Protein AF-A0A7S1VKT4-F1 (afdb_monomer)

pLDDT: mean 84.4, std 17.32, range [30.86, 97.88]

Foldseek 3Di:
DPLVVVQVVLVVVVVVVPLVCVLVNLLSVLVVLLPDPPRDLVNSLVSLVVSLVSCVVVVVLLSNLVSLQVNLVSCVVVVNLQVSLVSLVSSLVSCVVVVVVVVNVVSCVVNVVRD

Organism: NCBI:txid210454

Solvent-accessible surface area (backbone atoms only — not comparable to full-atom values): 6056 Å² total; per-residue (Å²): 125,68,71,69,57,55,48,57,55,52,59,57,52,59,76,68,72,49,76,92,46,50,33,60,48,34,38,50,48,18,62,52,39,70,69,40,89,84,54,51,71,66,64,29,50,50,30,26,49,54,12,25,52,48,17,50,78,71,68,38,46,68,59,18,21,52,32,25,41,55,46,16,56,51,26,46,79,68,74,38,46,77,66,15,19,59,26,40,54,49,21,35,54,46,27,56,74,70,66,38,56,77,58,30,56,51,49,49,70,74,40,50,95,48,103

Radius of gyration: 14.14 Å; Cα contacts (8 Å, |Δi|>4): 122; chains: 1; bounding box: 35×27×35 Å

Secondary structure (DSSP, 8-state):
--HHHHHHHHHHHHTTT-GGGHHHHHHHHHHHHTT-TTS-HHHHHHHHHHHHHHHHHTT-HHHHHHHHHHHHHHHHTTT-HHHHHHHHHHHHHHHHHTT-HHHHHHHHHHHGGG-

Sequence (115 aa):
KMRRRSFRFFKFWMKHHVLNVQHKFLLLQAELMSLDRRATVDSVKLKYGEAIHLASRTGFVADSAIANELCGEFLIRKGNDSLAGDYFAEAIRLNEQMGAKARVDQLEEKHSDLL

InterPro domains:
  IPR053159 Hybrid Signal Transduction Histidine Kinase [PTHR43642] (5-109)

Mean predicted aligned error: 6.77 Å

Nearest PDB structures (foldseek):
  2ifu-assembly4_D  TM=8.340E-01  e=6.919E-02  Danio rerio
  4a1s-assembly1_B  TM=7.554E-01  e=6.231E-02  Drosophila melanogaster
  3sf4-assembly3_C  TM=8.037E-01  e=8.990E-02  Homo sapiens
  4wng-assembly1_A  TM=7.346E-01  e=7.683E-02  Homo sapiens
  4wne-assembly1_A  TM=7.359E-01  e=1.168E-01  Homo sapiens

Structure (mmCIF, N/CA/C/O backbone):
data_AF-A0A7S1VKT4-F1
#
_entry.id   AF-A0A7S1VKT4-F1
#
loop_
_atom_site.group_PDB
_atom_site.id
_atom_site.type_symbol
_atom_site.label_atom_id
_atom_site.label_alt_id
_atom_site.label_comp_id
_atom_site.label_asym_id
_atom_site.label_entity_id
_atom_site.label_seq_id
_atom_site.pdbx_PDB_ins_code
_atom_site.Cartn_x
_atom_site.Cartn_y
_atom_site.Cartn_z
_atom_site.occupancy
_atom_site.B_iso_or_equiv
_atom_site.auth_seq_id
_atom_site.auth_comp_id
_atom_site.auth_asym_id
_atom_site.auth_atom_id
_atom_site.pdbx_PDB_model_num
ATOM 1 N N . LYS A 1 1 ? 5.129 -18.639 4.660 1.00 34.31 1 LYS A N 1
ATOM 2 C CA . LYS A 1 1 ? 5.747 -19.541 3.643 1.00 34.31 1 LYS A CA 1
ATOM 3 C C . LYS A 1 1 ? 5.413 -19.169 2.183 1.00 34.31 1 LYS A C 1
ATOM 5 O O . LYS A 1 1 ? 6.263 -19.400 1.333 1.00 34.31 1 LYS A O 1
ATOM 10 N N . MET A 1 2 ? 4.259 -18.552 1.881 1.00 30.86 2 MET A N 1
ATOM 11 C CA . MET A 1 2 ? 3.811 -18.241 0.505 1.00 30.86 2 MET A CA 1
ATOM 12 C C . MET A 1 2 ? 4.607 -17.107 -0.198 1.00 30.86 2 MET A C 1
ATOM 14 O O . MET A 1 2 ? 5.016 -17.272 -1.343 1.00 30.86 2 MET A O 1
ATOM 18 N N . ARG A 1 3 ? 4.980 -16.029 0.517 1.00 47.28 3 ARG A N 1
ATOM 19 C CA . ARG A 1 3 ? 5.706 -14.853 -0.035 1.00 47.28 3 ARG A CA 1
ATOM 20 C C . ARG A 1 3 ? 7.060 -15.153 -0.711 1.00 47.28 3 ARG A C 1
ATOM 22 O O . ARG A 1 3 ? 7.385 -14.571 -1.740 1.00 47.28 3 ARG A O 1
ATOM 29 N N . ARG A 1 4 ? 7.845 -16.111 -0.196 1.00 44.53 4 ARG A N 1
ATOM 30 C CA . ARG A 1 4 ? 9.183 -16.447 -0.744 1.00 44.53 4 ARG A CA 1
ATOM 31 C C . ARG A 1 4 ? 9.146 -17.282 -2.033 1.00 44.53 4 ARG A C 1
ATOM 33 O O . ARG A 1 4 ? 10.129 -17.287 -2.775 1.00 44.53 4 ARG A O 1
ATOM 40 N N . ARG A 1 5 ? 8.058 -18.020 -2.289 1.00 38.72 5 ARG A N 1
ATOM 41 C CA . ARG A 1 5 ? 7.881 -18.797 -3.532 1.00 38.72 5 ARG A CA 1
ATOM 42 C C . ARG A 1 5 ? 7.453 -17.881 -4.681 1.00 38.72 5 ARG A C 1
ATOM 44 O O . ARG A 1 5 ? 8.077 -17.940 -5.736 1.00 38.72 5 ARG A O 1
ATOM 51 N N . SER A 1 6 ? 6.514 -16.967 -4.430 1.00 43.47 6 SER A N 1
ATOM 52 C CA . SER A 1 6 ? 6.096 -15.942 -5.397 1.00 43.47 6 SER A CA 1
ATOM 53 C C . SER A 1 6 ? 7.260 -15.031 -5.812 1.00 43.47 6 SER A C 1
ATOM 55 O O . SER A 1 6 ? 7.422 -14.747 -6.993 1.00 43.47 6 SER A O 1
ATOM 57 N N . PHE A 1 7 ? 8.159 -14.674 -4.885 1.00 49.62 7 PHE A N 1
ATOM 58 C CA . PHE A 1 7 ? 9.334 -13.847 -5.195 1.00 49.62 7 PHE A CA 1
ATOM 59 C C . PHE A 1 7 ? 10.289 -14.460 -6.235 1.00 49.62 7 PHE A C 1
ATOM 61 O O . PHE A 1 7 ? 10.728 -13.779 -7.159 1.00 49.62 7 PHE A O 1
ATOM 68 N N . ARG A 1 8 ? 10.608 -15.759 -6.117 1.00 51.59 8 ARG A N 1
ATOM 69 C CA . ARG A 1 8 ? 11.486 -16.447 -7.085 1.00 51.59 8 ARG A CA 1
ATOM 70 C C . ARG A 1 8 ? 10.844 -16.576 -8.463 1.00 51.59 8 ARG A C 1
ATOM 72 O O . ARG A 1 8 ? 11.550 -16.452 -9.457 1.00 51.59 8 ARG A O 1
ATOM 79 N N . PHE A 1 9 ? 9.529 -16.780 -8.505 1.00 46.81 9 PHE A N 1
ATOM 80 C CA . PHE A 1 9 ? 8.767 -16.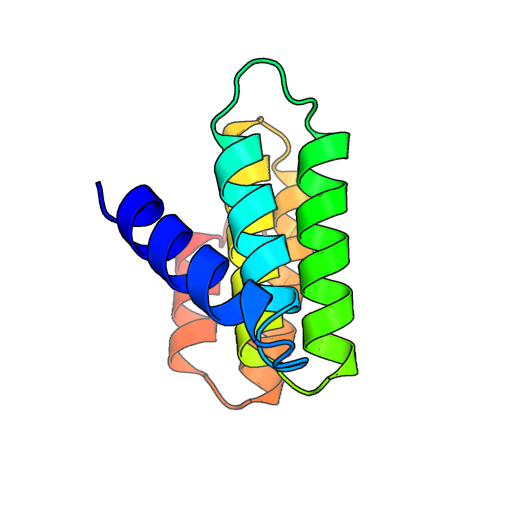818 -9.747 1.00 46.81 9 PHE A CA 1
ATOM 81 C C . PHE A 1 9 ? 8.836 -15.461 -10.465 1.00 46.81 9 PHE A C 1
ATOM 83 O O . PHE A 1 9 ? 9.332 -15.390 -11.582 1.00 46.81 9 PHE A O 1
ATOM 90 N N . PHE A 1 10 ? 8.487 -14.356 -9.802 1.00 50.50 10 PHE A N 1
ATOM 91 C CA . PHE A 1 10 ? 8.528 -13.027 -10.429 1.00 50.50 10 PHE A CA 1
ATOM 92 C C . PHE A 1 10 ? 9.944 -12.550 -10.803 1.00 50.50 10 PHE A C 1
ATOM 94 O O . PHE A 1 10 ? 10.112 -11.892 -11.829 1.00 50.50 10 PHE A O 1
ATOM 101 N N . LYS A 1 11 ? 10.985 -12.932 -10.045 1.00 51.56 11 LYS A N 1
ATOM 102 C CA . LYS A 1 11 ? 12.386 -12.626 -10.397 1.00 51.56 11 LYS A CA 1
ATOM 103 C C . LYS A 1 11 ? 12.826 -13.286 -11.715 1.00 51.56 11 LYS A C 1
ATOM 105 O O . LYS A 1 11 ? 13.628 -12.704 -12.438 1.00 51.56 11 LYS A O 1
ATOM 110 N N . PHE A 1 12 ? 12.305 -14.473 -12.035 1.00 47.00 12 PHE A N 1
ATOM 111 C CA . PHE A 1 12 ? 12.566 -15.157 -13.307 1.00 47.00 12 PHE A CA 1
ATOM 112 C C . PHE A 1 12 ? 11.914 -14.417 -14.488 1.00 47.00 12 PHE A C 1
ATOM 114 O O . PHE A 1 12 ? 12.583 -14.147 -15.480 1.00 47.00 12 PHE A O 1
ATOM 121 N N . TRP A 1 13 ? 10.656 -13.987 -14.348 1.00 49.06 13 TRP A N 1
ATOM 122 C CA . TRP A 1 13 ? 9.917 -13.284 -15.409 1.00 49.06 13 TRP A CA 1
ATOM 123 C C . TRP A 1 13 ? 10.403 -11.849 -15.670 1.00 49.06 13 TRP A C 1
ATOM 125 O O . TRP A 1 13 ? 10.381 -11.394 -16.810 1.00 49.06 13 TRP A O 1
ATOM 135 N N . MET A 1 14 ? 10.937 -11.163 -14.656 1.00 52.69 14 MET A N 1
ATOM 136 C CA . MET A 1 14 ? 11.626 -9.872 -14.818 1.00 52.69 14 MET A CA 1
ATOM 137 C C . MET A 1 14 ? 12.823 -9.940 -15.782 1.00 52.69 14 MET A C 1
ATOM 139 O O . MET A 1 14 ? 13.089 -8.978 -16.499 1.00 52.69 14 MET A O 1
ATOM 143 N N . LYS A 1 15 ? 13.527 -11.081 -15.841 1.00 54.50 15 LYS A N 1
ATOM 144 C CA . LYS A 1 15 ? 14.669 -11.294 -16.749 1.00 54.50 15 LYS A CA 1
ATOM 145 C C . LYS A 1 15 ? 14.249 -11.333 -18.229 1.00 54.50 15 LYS A C 1
ATOM 147 O O . LYS A 1 15 ? 15.097 -11.194 -19.102 1.00 54.50 15 LYS A O 1
ATOM 152 N N . HIS A 1 16 ? 12.952 -11.491 -18.504 1.00 54.22 16 HIS A N 1
ATOM 153 C CA . HIS A 1 16 ? 12.378 -11.551 -19.849 1.00 54.22 16 HIS A CA 1
ATOM 154 C C . HIS A 1 16 ? 11.701 -10.237 -20.293 1.00 54.22 16 HIS A C 1
ATOM 156 O O . HIS A 1 16 ? 10.946 -10.248 -21.257 1.00 54.22 16 HIS A O 1
ATOM 162 N N . HIS A 1 17 ? 11.973 -9.106 -19.620 1.00 50.31 17 HIS A N 1
ATOM 163 C CA . HIS A 1 17 ? 11.543 -7.751 -20.023 1.00 50.31 17 HIS A CA 1
ATOM 164 C C . HIS A 1 17 ? 10.041 -7.588 -20.321 1.00 50.31 17 HIS A C 1
ATOM 166 O O . HIS A 1 17 ? 9.634 -6.779 -21.154 1.00 50.31 17 HIS A O 1
ATOM 172 N N . VAL A 1 18 ? 9.187 -8.314 -19.601 1.00 53.34 18 VAL A N 1
ATOM 173 C CA . VAL A 1 18 ? 7.740 -8.101 -19.678 1.00 53.34 18 VAL A CA 1
ATOM 174 C C . VAL A 1 18 ? 7.396 -6.872 -18.833 1.00 53.34 18 VAL A C 1
ATOM 176 O O . VAL A 1 18 ? 7.312 -6.953 -17.610 1.00 53.34 18 VAL A O 1
ATOM 179 N N . LEU A 1 19 ? 7.200 -5.716 -19.473 1.00 55.44 19 LEU A N 1
ATOM 180 C CA . LEU A 1 19 ? 6.825 -4.457 -18.802 1.00 55.44 19 LEU A CA 1
ATOM 181 C C . LEU A 1 19 ? 5.589 -4.616 -17.891 1.00 55.44 19 LEU A C 1
ATOM 183 O O . LEU A 1 19 ? 5.511 -3.993 -16.835 1.00 55.44 19 LEU A O 1
ATOM 187 N N . ASN A 1 20 ? 4.687 -5.543 -18.231 1.00 67.31 20 ASN A N 1
ATOM 188 C CA . ASN A 1 20 ? 3.446 -5.827 -17.500 1.00 67.31 20 ASN A CA 1
ATOM 189 C C . ASN A 1 20 ? 3.629 -6.524 -16.135 1.00 67.31 20 ASN A C 1
ATOM 191 O O . ASN A 1 20 ? 2.633 -6.854 -15.493 1.00 67.31 20 ASN A O 1
ATOM 195 N N . VAL A 1 21 ? 4.858 -6.804 -15.679 1.00 78.56 21 VAL A N 1
ATOM 196 C CA . VAL A 1 21 ? 5.097 -7.387 -14.339 1.00 78.56 21 VAL A CA 1
ATOM 197 C C . VAL A 1 21 ? 5.945 -6.509 -13.419 1.00 78.56 21 VAL A C 1
ATOM 199 O O . VAL A 1 21 ? 6.205 -6.894 -12.276 1.00 78.56 21 VAL A O 1
ATOM 202 N N . GLN A 1 22 ? 6.381 -5.335 -13.879 1.00 86.88 22 GLN A N 1
ATOM 203 C CA . GLN A 1 22 ? 7.309 -4.495 -13.124 1.00 86.88 22 GLN A CA 1
ATOM 204 C C . GLN A 1 22 ? 6.691 -3.962 -11.821 1.00 86.88 22 GLN A C 1
ATOM 206 O O . GLN A 1 22 ? 7.355 -3.970 -10.784 1.00 86.88 22 GLN A O 1
ATOM 211 N N . HIS A 1 23 ? 5.413 -3.575 -11.822 1.00 89.56 23 HIS A N 1
ATOM 212 C CA . HIS A 1 23 ? 4.711 -3.140 -10.606 1.00 89.56 23 HIS A CA 1
ATOM 213 C C . HIS A 1 23 ? 4.583 -4.273 -9.585 1.00 89.56 23 HIS A C 1
ATOM 215 O O . HIS A 1 23 ? 4.796 -4.058 -8.395 1.00 89.56 23 HIS A O 1
ATOM 221 N N . LYS A 1 24 ? 4.346 -5.507 -10.045 1.00 89.00 24 LYS A N 1
ATOM 222 C CA . LYS A 1 24 ? 4.310 -6.701 -9.182 1.00 89.00 24 LYS A CA 1
ATOM 223 C C . LYS A 1 24 ? 5.671 -6.987 -8.561 1.00 89.00 24 LYS A C 1
ATOM 225 O O . LYS A 1 24 ? 5.753 -7.382 -7.401 1.00 89.00 24 LYS A O 1
ATOM 230 N N . PHE A 1 25 ? 6.750 -6.768 -9.310 1.00 89.12 25 PHE A N 1
ATOM 231 C CA . PHE A 1 25 ? 8.099 -6.890 -8.771 1.00 89.12 25 PHE A CA 1
ATOM 232 C C . PHE A 1 25 ? 8.392 -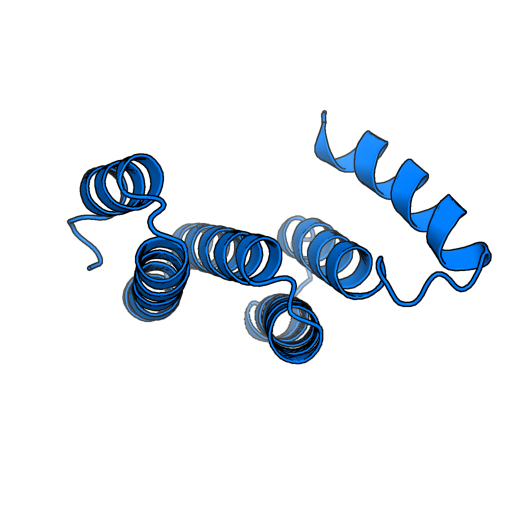5.835 -7.698 1.00 89.12 25 PHE A C 1
ATOM 234 O O . PHE A 1 25 ? 8.920 -6.192 -6.646 1.00 89.12 25 PHE A O 1
ATOM 241 N N . LEU A 1 26 ? 8.014 -4.573 -7.923 1.00 94.00 26 LEU A N 1
ATOM 242 C CA . LEU A 1 26 ? 8.144 -3.503 -6.926 1.00 94.00 26 LEU A CA 1
ATOM 243 C C . LEU A 1 26 ? 7.342 -3.813 -5.658 1.00 94.00 26 LEU A C 1
ATOM 245 O O . LEU A 1 26 ? 7.879 -3.721 -4.556 1.00 94.00 26 LEU A O 1
ATOM 249 N N . LEU A 1 27 ? 6.103 -4.287 -5.810 1.00 94.38 27 LEU A N 1
ATOM 250 C CA . LEU A 1 27 ? 5.268 -4.694 -4.682 1.00 94.38 27 LEU A CA 1
ATOM 251 C C . LEU A 1 27 ? 5.922 -5.818 -3.869 1.00 94.38 27 LEU A C 1
ATOM 253 O O . LEU A 1 27 ? 5.965 -5.782 -2.642 1.00 94.38 27 LEU A O 1
ATOM 257 N N . LEU A 1 28 ? 6.501 -6.805 -4.551 1.00 92.38 28 LEU A N 1
ATOM 258 C CA . LEU A 1 28 ? 7.229 -7.879 -3.888 1.00 92.38 28 LEU A CA 1
ATOM 259 C C . LEU A 1 28 ? 8.503 -7.398 -3.185 1.00 92.38 28 LEU A C 1
ATOM 261 O O . LEU A 1 28 ? 8.857 -7.954 -2.145 1.00 92.38 28 LEU A O 1
ATOM 265 N N . GLN A 1 29 ? 9.203 -6.399 -3.728 1.00 93.19 29 GLN A N 1
ATOM 266 C CA . GLN A 1 29 ? 10.323 -5.776 -3.022 1.00 93.19 29 GLN A CA 1
ATOM 267 C C . GLN A 1 29 ? 9.852 -5.078 -1.750 1.00 93.19 29 GLN A C 1
ATOM 269 O O . GLN A 1 29 ? 10.456 -5.301 -0.702 1.00 93.19 29 GLN A O 1
ATOM 274 N N . ALA A 1 30 ? 8.769 -4.302 -1.823 1.00 95.69 30 ALA A N 1
ATOM 275 C CA . ALA A 1 30 ? 8.186 -3.633 -0.665 1.00 95.69 30 ALA A CA 1
ATOM 276 C C . ALA A 1 30 ? 7.819 -4.647 0.432 1.00 95.69 30 ALA A C 1
ATOM 278 O O . ALA A 1 30 ? 8.224 -4.493 1.580 1.00 95.69 30 ALA A O 1
ATOM 279 N N . GLU A 1 31 ? 7.180 -5.759 0.059 1.00 95.12 31 GLU A N 1
ATOM 280 C CA . GLU A 1 31 ? 6.836 -6.862 0.965 1.00 95.12 31 GLU A CA 1
ATOM 281 C C . GLU A 1 31 ? 8.049 -7.584 1.572 1.00 95.12 31 GLU A C 1
ATOM 283 O O . GLU A 1 31 ? 7.963 -8.143 2.664 1.00 95.12 31 GLU A O 1
ATOM 288 N N . LEU A 1 32 ? 9.187 -7.633 0.877 1.00 93.00 32 LEU A N 1
ATOM 289 C CA . LEU A 1 32 ? 10.417 -8.172 1.459 1.00 93.00 32 LEU A CA 1
ATOM 290 C C . LEU A 1 32 ? 11.077 -7.173 2.403 1.00 93.00 32 LEU A C 1
ATOM 292 O O . LEU A 1 32 ? 11.541 -7.572 3.471 1.00 93.00 32 LEU A O 1
ATOM 296 N N . MET A 1 33 ? 11.112 -5.897 2.022 1.00 94.88 33 MET A N 1
ATOM 297 C CA . MET A 1 33 ? 11.657 -4.832 2.857 1.00 94.88 33 MET A CA 1
ATOM 298 C C . MET A 1 33 ? 10.829 -4.651 4.129 1.00 94.88 33 MET A C 1
ATOM 300 O O . MET A 1 33 ? 11.403 -4.459 5.194 1.00 94.88 33 MET A O 1
ATOM 304 N N . SER A 1 34 ? 9.505 -4.809 4.059 1.00 93.38 34 SER A N 1
ATOM 305 C CA . SER A 1 34 ? 8.617 -4.722 5.223 1.00 93.38 34 SER A CA 1
ATOM 306 C C . SER A 1 34 ? 8.899 -5.792 6.286 1.00 93.38 34 SER A C 1
ATOM 308 O O . SER A 1 34 ? 8.567 -5.604 7.459 1.00 93.38 34 SER A O 1
ATOM 310 N N . LEU A 1 35 ? 9.555 -6.893 5.898 1.00 92.81 35 LEU A N 1
ATOM 311 C CA . LEU A 1 35 ? 10.010 -7.962 6.787 1.00 92.81 35 LEU A CA 1
ATOM 312 C C . LEU A 1 35 ? 11.450 -7.764 7.297 1.00 92.81 35 LEU A C 1
ATOM 314 O O . LEU A 1 35 ? 11.838 -8.440 8.254 1.00 92.81 35 LEU A O 1
ATOM 318 N N . ASP A 1 36 ? 12.251 -6.881 6.687 1.00 91.69 36 ASP A N 1
ATOM 319 C CA . ASP A 1 36 ? 13.600 -6.563 7.169 1.00 91.69 36 ASP A CA 1
ATOM 320 C C . ASP A 1 36 ? 13.510 -5.551 8.318 1.00 91.69 36 ASP A C 1
ATOM 322 O O . ASP A 1 36 ? 13.028 -4.430 8.167 1.00 91.69 36 ASP A O 1
ATOM 326 N N . ARG A 1 37 ? 14.017 -5.937 9.493 1.00 88.19 37 ARG A N 1
ATOM 327 C CA . ARG A 1 37 ? 14.031 -5.078 10.686 1.00 88.19 37 ARG A CA 1
ATOM 328 C C . ARG A 1 37 ? 14.903 -3.832 10.524 1.00 88.19 37 ARG A C 1
ATOM 330 O O . ARG A 1 37 ? 14.747 -2.902 11.305 1.00 88.19 37 ARG A O 1
ATOM 337 N N . ARG A 1 38 ? 15.816 -3.820 9.549 1.00 91.31 38 ARG A N 1
ATOM 338 C CA . ARG A 1 38 ? 16.711 -2.689 9.268 1.00 91.31 38 ARG A CA 1
ATOM 339 C C . ARG A 1 38 ? 16.102 -1.667 8.310 1.00 91.31 38 ARG A C 1
ATOM 341 O O . ARG A 1 38 ? 16.640 -0.571 8.196 1.00 91.31 38 ARG A O 1
ATOM 348 N N . ALA A 1 39 ? 15.025 -2.012 7.603 1.00 91.81 39 ALA A N 1
ATOM 349 C CA . ALA A 1 39 ? 14.378 -1.087 6.685 1.00 91.81 39 ALA A CA 1
ATOM 350 C C . ALA A 1 39 ? 13.584 -0.027 7.463 1.00 91.81 39 ALA A C 1
ATOM 352 O O . ALA A 1 39 ? 12.837 -0.345 8.393 1.00 91.81 39 ALA A O 1
ATOM 353 N N . THR A 1 40 ? 13.730 1.239 7.069 1.00 96.12 40 THR A N 1
ATOM 354 C CA . THR A 1 40 ? 12.941 2.337 7.639 1.00 96.12 40 THR A CA 1
ATOM 355 C C . THR A 1 40 ? 11.528 2.321 7.066 1.00 96.12 40 THR A C 1
ATOM 357 O O . THR A 1 40 ? 11.320 1.881 5.932 1.00 96.12 40 THR A O 1
ATOM 360 N N . VAL A 1 41 ? 10.557 2.838 7.824 1.00 95.50 41 VAL A N 1
ATOM 361 C CA . VAL A 1 41 ? 9.161 2.947 7.369 1.00 95.50 41 VAL A CA 1
ATOM 362 C C . VAL A 1 41 ? 9.078 3.684 6.032 1.00 95.50 41 VAL A C 1
ATOM 364 O O . VAL A 1 41 ? 8.461 3.172 5.101 1.00 95.50 41 VAL A O 1
ATOM 367 N N . ASP A 1 42 ? 9.774 4.812 5.896 1.00 96.81 42 ASP A N 1
ATOM 368 C CA . ASP A 1 42 ? 9.763 5.613 4.669 1.00 96.81 42 ASP A CA 1
ATOM 369 C C . ASP A 1 42 ? 10.336 4.868 3.466 1.00 96.81 42 ASP A C 1
ATOM 371 O O . ASP A 1 42 ? 9.775 4.941 2.375 1.00 96.81 42 ASP A O 1
ATOM 375 N N . SER A 1 43 ? 11.408 4.089 3.654 1.00 97.00 43 SER A N 1
ATOM 376 C CA . SER A 1 43 ? 11.991 3.303 2.560 1.00 97.00 43 SER A CA 1
ATOM 377 C C . SER A 1 43 ? 11.023 2.241 2.033 1.00 97.00 43 SER A C 1
ATOM 379 O O . SER A 1 43 ? 10.933 2.019 0.826 1.00 97.00 43 SER A O 1
ATOM 381 N N . VAL A 1 44 ? 10.269 1.604 2.932 1.00 97.12 44 VAL A N 1
ATOM 382 C CA . VAL A 1 44 ? 9.276 0.587 2.578 1.00 97.12 44 VAL A CA 1
ATOM 383 C C . VAL A 1 44 ? 8.067 1.241 1.908 1.00 97.12 44 VAL A C 1
ATOM 385 O O . VAL A 1 44 ? 7.645 0.789 0.844 1.00 97.12 44 VAL A O 1
ATOM 388 N N . LYS A 1 45 ? 7.553 2.341 2.477 1.00 97.38 45 LYS A N 1
ATOM 389 C CA . LYS A 1 45 ? 6.465 3.137 1.888 1.00 97.38 45 LYS A CA 1
ATOM 390 C C . LYS A 1 45 ? 6.805 3.617 0.484 1.00 97.38 45 LYS A C 1
ATOM 392 O O . LYS A 1 45 ? 5.967 3.520 -0.404 1.00 97.38 45 LYS A O 1
ATOM 397 N N . LEU A 1 46 ? 8.029 4.102 0.271 1.00 9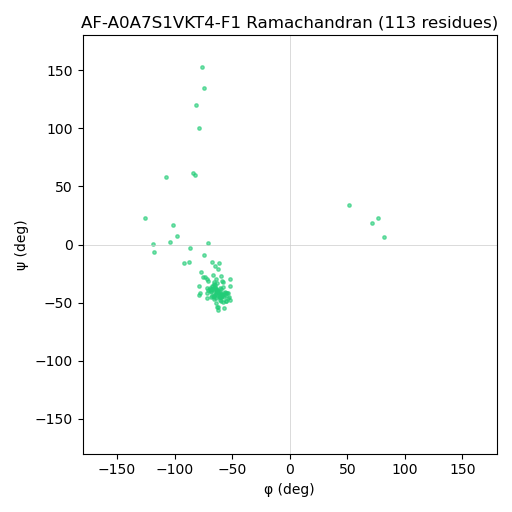7.69 46 LEU A N 1
ATOM 398 C CA . LEU A 1 46 ? 8.486 4.550 -1.042 1.00 97.69 46 LEU A CA 1
ATOM 399 C C . LEU A 1 46 ? 8.364 3.423 -2.074 1.00 97.69 46 LEU A C 1
ATOM 401 O O . LEU A 1 46 ? 7.877 3.654 -3.177 1.00 97.69 46 LEU A O 1
ATOM 405 N N . LYS A 1 47 ? 8.722 2.186 -1.706 1.00 97.62 47 LYS A N 1
ATOM 406 C CA . LYS A 1 47 ? 8.579 1.030 -2.602 1.00 97.62 47 LYS A CA 1
ATOM 407 C C . LYS A 1 47 ? 7.135 0.628 -2.871 1.00 97.62 47 LYS A C 1
ATOM 409 O O . LYS A 1 47 ? 6.828 0.297 -4.016 1.00 97.62 47 LYS A O 1
ATOM 414 N N . TYR A 1 48 ? 6.243 0.706 -1.884 1.00 97.88 48 TYR A N 1
ATOM 415 C CA . TYR A 1 48 ? 4.809 0.569 -2.163 1.00 97.88 48 TYR A CA 1
ATOM 416 C C . TYR A 1 48 ? 4.322 1.679 -3.099 1.00 97.88 48 TYR A C 1
ATOM 418 O O . TYR A 1 48 ? 3.646 1.383 -4.077 1.00 97.88 48 TYR A O 1
ATOM 426 N N . GLY A 1 49 ? 4.726 2.931 -2.868 1.00 97.75 49 GLY A N 1
ATOM 427 C CA . GLY A 1 49 ? 4.366 4.076 -3.707 1.00 97.75 49 GLY A CA 1
ATOM 428 C C . GLY A 1 49 ? 4.808 3.917 -5.163 1.00 97.75 49 GLY A C 1
ATOM 429 O O . GLY A 1 49 ? 4.020 4.153 -6.076 1.00 97.75 49 GLY A O 1
ATOM 430 N N . GLU A 1 50 ? 6.032 3.439 -5.399 1.00 97.06 50 GLU A N 1
ATOM 431 C CA . GLU A 1 50 ? 6.517 3.105 -6.745 1.00 97.06 50 GLU A CA 1
ATOM 432 C C . GLU A 1 50 ? 5.642 2.025 -7.414 1.00 97.06 50 GLU A C 1
ATOM 434 O O . GLU A 1 50 ? 5.308 2.147 -8.596 1.00 97.06 50 GLU A O 1
ATOM 439 N N . ALA A 1 51 ? 5.248 0.984 -6.668 1.00 96.38 51 ALA A N 1
ATOM 440 C CA . ALA A 1 51 ? 4.384 -0.087 -7.169 1.00 96.38 51 ALA A CA 1
ATOM 441 C C . ALA A 1 51 ? 2.969 0.414 -7.503 1.00 96.38 51 ALA A C 1
ATOM 443 O O . ALA A 1 51 ? 2.474 0.134 -8.595 1.00 96.38 51 ALA A O 1
ATOM 444 N N . ILE A 1 52 ? 2.359 1.184 -6.595 1.00 97.31 52 ILE A N 1
ATOM 445 C CA . ILE A 1 52 ? 1.037 1.813 -6.743 1.00 97.31 52 ILE A CA 1
ATOM 446 C C . ILE A 1 52 ? 1.027 2.706 -7.982 1.00 97.31 52 ILE A C 1
ATOM 448 O O . ILE A 1 52 ? 0.216 2.517 -8.887 1.00 97.31 52 ILE A O 1
ATOM 452 N N . HIS A 1 53 ? 1.978 3.638 -8.072 1.00 96.19 53 HIS A N 1
ATOM 453 C CA . HIS A 1 53 ? 2.056 4.583 -9.180 1.00 96.19 53 HIS A CA 1
ATOM 454 C C . HIS A 1 53 ? 2.222 3.872 -10.528 1.00 96.19 53 HIS A C 1
ATOM 456 O O . HIS A 1 53 ? 1.547 4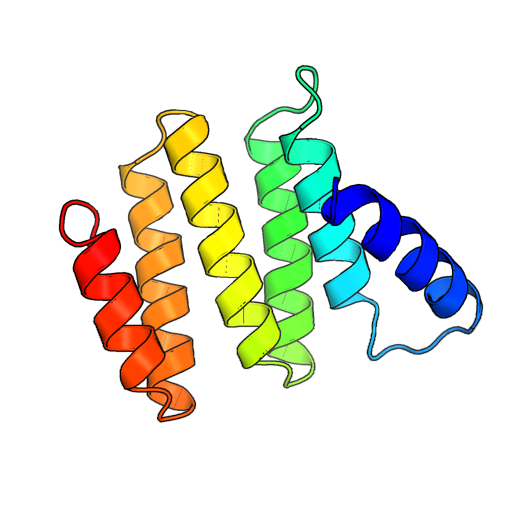.215 -11.503 1.00 96.19 53 HIS A O 1
ATOM 462 N N . LEU A 1 54 ? 3.090 2.856 -10.595 1.00 94.62 54 LEU A N 1
ATOM 463 C CA . LEU A 1 54 ? 3.292 2.118 -11.835 1.00 94.62 54 LEU A CA 1
ATOM 464 C C . LEU A 1 54 ? 2.047 1.315 -12.229 1.00 94.62 54 LEU A C 1
ATOM 466 O O . LEU A 1 54 ? 1.662 1.363 -13.397 1.00 94.62 54 LEU A O 1
ATOM 470 N N . ALA A 1 55 ? 1.408 0.630 -11.276 1.00 93.44 55 ALA A N 1
ATOM 471 C CA . ALA A 1 55 ? 0.186 -0.136 -11.510 1.00 93.44 55 ALA A CA 1
ATOM 472 C C . ALA A 1 55 ? -0.952 0.766 -12.011 1.00 93.44 55 ALA A C 1
ATOM 474 O O . ALA A 1 55 ? -1.554 0.473 -13.044 1.00 93.44 55 ALA A 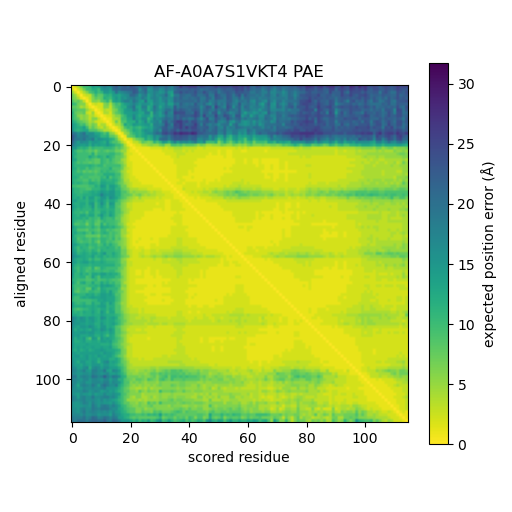O 1
ATOM 475 N N . SER A 1 56 ? -1.176 1.907 -11.351 1.00 92.44 56 SER A N 1
ATOM 476 C CA . SER A 1 56 ? -2.196 2.884 -11.748 1.00 92.44 56 SER A CA 1
ATOM 477 C C . SER A 1 56 ? -1.952 3.418 -13.159 1.00 92.44 56 SER A C 1
ATOM 479 O O . SER A 1 56 ? -2.852 3.400 -13.995 1.00 92.44 56 SER A O 1
ATOM 481 N N . ARG A 1 57 ? -0.716 3.833 -13.470 1.00 93.31 57 ARG A N 1
ATOM 482 C CA . ARG A 1 57 ? -0.373 4.411 -14.780 1.00 93.31 57 ARG A CA 1
ATOM 483 C C . ARG A 1 57 ? -0.478 3.411 -15.934 1.00 93.31 57 ARG A C 1
ATOM 485 O O . ARG A 1 57 ? -0.670 3.813 -17.075 1.00 93.31 57 ARG A O 1
ATOM 492 N N . THR A 1 58 ? -0.319 2.122 -15.651 1.00 89.12 58 THR A N 1
ATOM 493 C CA . THR A 1 58 ? -0.373 1.052 -16.661 1.00 89.12 58 THR A CA 1
ATOM 494 C C . THR A 1 58 ? -1.734 0.352 -16.730 1.00 89.12 58 THR A C 1
ATOM 496 O O . THR A 1 58 ? -1.880 -0.618 -17.467 1.00 89.12 58 THR A O 1
ATOM 499 N N . GLY A 1 59 ? -2.745 0.855 -16.009 1.00 88.62 59 GLY A N 1
ATOM 500 C CA . GLY A 1 59 ? -4.117 0.340 -16.048 1.00 88.62 59 GLY A CA 1
ATOM 501 C C . GLY A 1 59 ? -4.367 -0.895 -15.177 1.00 88.62 59 GLY A C 1
ATOM 502 O O . GLY A 1 59 ? -5.466 -1.444 -15.199 1.00 88.62 59 GLY A O 1
ATOM 503 N N . PHE A 1 60 ? -3.397 -1.324 -14.364 1.00 90.88 60 PHE A N 1
ATOM 504 C CA . PHE A 1 60 ? -3.564 -2.421 -13.405 1.00 90.88 60 PHE A CA 1
ATOM 505 C C . PHE A 1 60 ? -4.184 -1.914 -12.096 1.00 90.88 60 PHE A C 1
ATOM 507 O O . PHE A 1 60 ? -3.586 -2.005 -11.023 1.00 90.88 60 PHE A O 1
ATOM 514 N N . VAL A 1 61 ? -5.404 -1.380 -12.187 1.00 91.19 61 VAL A N 1
ATOM 515 C CA . VAL A 1 61 ? -6.142 -0.770 -11.065 1.00 91.19 61 VAL A CA 1
ATOM 516 C C . VAL A 1 61 ? -6.272 -1.735 -9.881 1.00 91.19 61 VAL A C 1
ATOM 518 O O . VAL A 1 61 ? -6.010 -1.349 -8.745 1.00 91.19 61 VAL A O 1
ATOM 521 N N . ALA A 1 62 ? -6.556 -3.015 -10.142 1.00 88.25 62 ALA A N 1
ATOM 522 C CA . ALA A 1 62 ? -6.639 -4.038 -9.100 1.00 88.25 62 ALA A CA 1
ATOM 523 C C . ALA A 1 62 ? -5.311 -4.258 -8.359 1.00 88.25 62 ALA A C 1
ATOM 525 O O . ALA A 1 62 ? -5.298 -4.396 -7.138 1.00 88.25 62 ALA A O 1
ATOM 526 N N . ASP A 1 63 ? -4.183 -4.256 -9.076 1.00 91.69 63 ASP A N 1
ATOM 527 C CA . ASP A 1 63 ? -2.871 -4.407 -8.440 1.00 91.69 63 ASP A CA 1
ATOM 528 C C . ASP A 1 63 ? -2.501 -3.150 -7.634 1.00 91.69 63 ASP A C 1
ATOM 530 O O . ASP A 1 63 ? -1.838 -3.255 -6.603 1.00 91.69 63 ASP A O 1
ATOM 534 N N . SER A 1 64 ? -2.960 -1.971 -8.069 1.00 95.44 64 SER A N 1
ATOM 535 C CA . SER A 1 64 ? -2.816 -0.720 -7.318 1.00 95.44 64 SER A CA 1
ATOM 536 C C . SER A 1 64 ? -3.620 -0.744 -6.014 1.00 95.44 64 SER A C 1
ATOM 538 O O . SER A 1 64 ? -3.083 -0.409 -4.958 1.00 95.44 64 SER A O 1
ATOM 540 N N . ALA A 1 65 ? -4.866 -1.230 -6.045 1.00 93.75 65 ALA A N 1
ATOM 541 C CA . ALA A 1 65 ? -5.691 -1.398 -4.846 1.00 93.75 65 ALA A CA 1
ATOM 542 C C . ALA A 1 65 ? -5.037 -2.359 -3.836 1.00 93.75 65 ALA A C 1
ATOM 544 O O . ALA A 1 65 ? -4.911 -2.033 -2.658 1.00 93.75 65 ALA A O 1
ATOM 545 N N . ILE A 1 66 ? -4.525 -3.503 -4.309 1.00 92.31 66 ILE A N 1
ATOM 546 C CA . ILE A 1 66 ? -3.803 -4.472 -3.466 1.00 92.31 66 ILE A CA 1
ATOM 547 C C . ILE A 1 66 ? -2.533 -3.853 -2.865 1.00 92.31 66 ILE A C 1
ATOM 549 O O . ILE A 1 66 ? -2.210 -4.093 -1.702 1.00 92.31 66 ILE A O 1
ATOM 553 N N . ALA A 1 67 ? -1.784 -3.066 -3.642 1.00 96.44 67 ALA A N 1
ATOM 554 C CA . ALA A 1 67 ? -0.575 -2.416 -3.150 1.00 96.44 67 ALA A CA 1
ATOM 555 C C . ALA A 1 67 ? -0.875 -1.358 -2.072 1.00 96.44 67 ALA A C 1
ATOM 557 O O . ALA A 1 67 ? -0.106 -1.245 -1.116 1.00 96.44 67 ALA A O 1
ATOM 558 N N . ASN A 1 68 ? -1.995 -0.639 -2.194 1.00 97.62 68 ASN A N 1
ATOM 559 C CA . ASN A 1 68 ? -2.493 0.269 -1.161 1.00 97.62 68 ASN A CA 1
ATOM 560 C C . ASN A 1 68 ? -2.874 -0.493 0.122 1.00 97.62 68 ASN A C 1
ATOM 562 O O . ASN A 1 68 ? -2.349 -0.167 1.184 1.00 97.62 68 ASN A O 1
ATOM 566 N N . GLU A 1 69 ? -3.672 -1.564 0.026 1.00 94.12 69 GLU A N 1
ATOM 567 C CA . GLU A 1 69 ? -4.055 -2.397 1.183 1.00 94.12 69 GLU A CA 1
ATOM 568 C C . GLU A 1 69 ? -2.820 -2.917 1.942 1.00 94.12 69 GLU A C 1
ATOM 570 O O . GLU A 1 69 ? -2.706 -2.760 3.158 1.00 94.12 69 GLU A O 1
ATOM 575 N N . LEU A 1 70 ? -1.840 -3.472 1.222 1.00 96.31 70 LEU A N 1
ATOM 576 C CA . LEU A 1 70 ? -0.612 -4.001 1.826 1.00 96.31 70 LEU A CA 1
ATOM 577 C C . LEU A 1 70 ? 0.247 -2.912 2.485 1.00 96.31 70 LEU A C 1
ATOM 579 O O . LEU A 1 70 ? 0.882 -3.167 3.514 1.00 96.31 70 LEU A O 1
ATOM 583 N N . CYS A 1 71 ? 0.267 -1.704 1.915 1.00 97.75 71 CYS A N 1
ATOM 584 C CA . CYS A 1 71 ? 0.939 -0.556 2.515 1.00 97.75 71 CYS A CA 1
ATOM 585 C C . CYS A 1 71 ? 0.249 -0.136 3.822 1.00 97.75 71 CYS A C 1
ATOM 587 O O . CYS A 1 71 ? 0.929 0.031 4.837 1.00 97.75 71 CYS A O 1
ATOM 589 N N . GLY A 1 72 ? -1.086 -0.056 3.830 1.00 95.44 72 GLY A N 1
ATOM 590 C CA . GLY A 1 72 ? -1.881 0.218 5.030 1.00 95.44 72 GLY A CA 1
ATOM 591 C C . GLY A 1 72 ? -1.626 -0.808 6.138 1.00 95.44 72 GLY A C 1
ATOM 592 O O . GLY A 1 72 ? -1.258 -0.447 7.256 1.00 95.44 72 GLY A O 1
ATOM 593 N N . GLU A 1 73 ? -1.680 -2.106 5.822 1.00 93.00 73 GLU A N 1
ATOM 594 C CA . GLU A 1 73 ? -1.375 -3.167 6.793 1.00 93.00 73 GLU A CA 1
ATOM 595 C C . GLU A 1 73 ? 0.057 -3.077 7.338 1.00 93.00 73 GLU A C 1
ATOM 597 O O . GLU A 1 73 ? 0.321 -3.362 8.512 1.00 93.00 73 GLU A O 1
ATOM 602 N N . PHE A 1 74 ? 1.022 -2.711 6.491 1.00 95.38 74 PHE A N 1
ATOM 603 C CA . PHE A 1 74 ? 2.386 -2.475 6.941 1.00 95.38 74 PHE A CA 1
ATOM 604 C C . PHE A 1 74 ? 2.466 -1.311 7.933 1.00 95.38 74 PHE A C 1
ATOM 606 O O . PHE A 1 74 ? 3.184 -1.435 8.927 1.00 95.38 74 PHE A O 1
ATOM 613 N N . LEU A 1 75 ? 1.733 -0.226 7.691 1.00 96.12 75 LEU A N 1
ATOM 614 C CA . LEU A 1 75 ? 1.722 0.957 8.546 1.00 96.12 75 LEU A CA 1
ATOM 615 C C . LEU A 1 75 ? 1.074 0.696 9.902 1.00 96.12 75 LEU A C 1
ATOM 617 O O . LEU A 1 75 ? 1.673 1.081 10.906 1.00 96.12 75 LEU A O 1
ATOM 621 N N . ILE A 1 76 ? -0.026 -0.062 9.952 1.00 94.62 76 ILE A N 1
ATOM 622 C CA . ILE A 1 76 ? -0.605 -0.549 11.218 1.00 94.62 76 ILE A CA 1
ATOM 623 C C . ILE A 1 76 ? 0.453 -1.317 12.019 1.00 94.62 76 ILE A C 1
ATOM 625 O O . ILE A 1 76 ? 0.708 -1.032 13.186 1.00 94.62 76 ILE A O 1
ATOM 629 N N . ARG A 1 77 ? 1.169 -2.263 11.388 1.00 93.50 77 ARG A N 1
ATOM 630 C CA . ARG A 1 77 ? 2.238 -3.029 12.070 1.00 93.50 77 ARG A CA 1
ATOM 631 C C . ARG A 1 77 ? 3.390 -2.156 12.581 1.00 93.50 77 ARG A C 1
ATOM 633 O O . ARG A 1 77 ? 4.222 -2.644 13.347 1.00 93.50 77 ARG A O 1
ATOM 640 N N . LYS A 1 78 ? 3.495 -0.912 12.114 1.00 94.75 78 LYS A N 1
ATOM 641 C CA . LYS A 1 78 ? 4.490 0.078 12.537 1.00 94.75 78 LYS A CA 1
ATOM 642 C C . LYS A 1 78 ? 3.911 1.153 13.464 1.00 94.75 78 LYS A C 1
ATOM 644 O O . LYS A 1 78 ? 4.679 2.016 13.871 1.00 94.75 78 LYS A O 1
ATOM 649 N N . GLY A 1 79 ? 2.627 1.070 13.823 1.00 94.69 79 GLY A N 1
ATOM 650 C CA . GLY A 1 79 ? 1.940 2.009 14.713 1.00 94.69 79 GLY A CA 1
ATOM 651 C C . GLY A 1 79 ? 1.562 3.339 14.057 1.00 94.69 79 GLY A C 1
ATOM 652 O O . GLY A 1 79 ? 1.432 4.338 14.755 1.00 94.69 79 GLY A O 1
ATOM 653 N N . ASN A 1 80 ? 1.440 3.377 12.726 1.00 94.75 80 ASN A N 1
ATOM 654 C CA . ASN A 1 80 ? 1.108 4.580 11.956 1.00 94.75 80 ASN A CA 1
ATOM 655 C C . ASN A 1 80 ? -0.330 4.517 11.420 1.00 94.75 80 ASN A C 1
ATOM 657 O O . ASN A 1 80 ? -0.552 4.574 10.211 1.00 94.75 80 ASN A O 1
ATOM 661 N N . ASP A 1 81 ? -1.291 4.381 12.325 1.00 94.38 81 ASP A N 1
ATOM 662 C CA . ASP A 1 81 ? -2.687 4.052 12.015 1.00 94.38 81 ASP A CA 1
ATOM 663 C C . ASP A 1 81 ? -3.396 5.139 11.193 1.00 94.38 81 ASP A C 1
ATOM 665 O O . ASP A 1 81 ? -4.037 4.828 10.194 1.00 94.38 81 ASP A O 1
ATOM 669 N N . SER A 1 82 ? -3.189 6.420 11.526 1.00 93.25 82 SER A N 1
ATOM 670 C CA . SER A 1 82 ? -3.762 7.546 10.765 1.00 93.25 82 SER A CA 1
ATOM 671 C C . SER A 1 82 ? -3.339 7.526 9.296 1.00 93.25 82 SER A C 1
ATOM 673 O O . SER A 1 82 ? -4.165 7.690 8.409 1.00 93.25 82 SER A O 1
ATOM 675 N N . LEU A 1 83 ? -2.059 7.266 9.033 1.00 95.00 83 LEU A N 1
ATOM 676 C CA . LEU A 1 83 ? -1.555 7.182 7.669 1.00 95.00 83 LEU A CA 1
ATOM 677 C C . LEU A 1 83 ? -2.003 5.887 6.979 1.00 95.00 83 LEU A C 1
ATOM 679 O O . LEU A 1 83 ? -2.104 5.852 5.759 1.00 95.00 83 LEU A O 1
ATOM 683 N N . ALA A 1 84 ? -2.241 4.808 7.731 1.00 95.25 84 ALA A N 1
ATOM 684 C CA . ALA A 1 84 ? -2.784 3.575 7.174 1.00 95.25 84 ALA A CA 1
ATOM 685 C C . ALA A 1 84 ? -4.197 3.791 6.606 1.00 95.25 84 ALA A C 1
ATOM 687 O O . ALA A 1 84 ? -4.484 3.266 5.530 1.00 95.25 84 ALA A O 1
ATOM 688 N N . GLY A 1 85 ? -5.021 4.599 7.286 1.00 94.06 85 GLY A N 1
ATOM 689 C CA . GLY A 1 85 ? -6.359 4.998 6.836 1.00 94.06 85 GLY A CA 1
ATOM 690 C C . GLY A 1 85 ? -6.366 5.563 5.415 1.00 94.06 85 GLY A C 1
ATOM 691 O O . GLY A 1 85 ? -7.109 5.070 4.570 1.00 94.06 85 GLY A O 1
ATOM 692 N N . ASP A 1 86 ? -5.446 6.483 5.102 1.00 97.00 86 ASP A N 1
ATOM 693 C CA . ASP A 1 86 ? -5.324 7.080 3.761 1.00 97.00 86 ASP A CA 1
ATOM 694 C C . ASP A 1 86 ? -5.132 6.023 2.656 1.00 97.00 86 ASP A C 1
ATOM 696 O O . ASP A 1 86 ? -5.722 6.108 1.575 1.00 97.00 86 ASP A O 1
ATOM 700 N N . TYR A 1 87 ? -4.318 4.995 2.921 1.00 97.31 87 TYR A N 1
ATOM 701 C CA . TYR A 1 87 ? -4.092 3.910 1.963 1.00 97.31 87 TYR A CA 1
ATOM 702 C C . TYR A 1 87 ? -5.316 2.992 1.834 1.00 97.31 87 TYR A C 1
ATOM 704 O O . TYR A 1 87 ? -5.620 2.543 0.728 1.00 97.31 87 TYR A O 1
ATOM 712 N N . PHE A 1 88 ? -6.039 2.706 2.920 1.00 94.75 88 PHE A N 1
ATOM 713 C CA . PHE A 1 88 ? -7.263 1.901 2.835 1.00 94.75 88 PHE A CA 1
ATOM 714 C C . PHE A 1 88 ? -8.388 2.638 2.109 1.00 94.75 88 PHE A C 1
ATOM 716 O O . PHE A 1 88 ? -9.050 2.027 1.270 1.00 94.75 88 PHE A O 1
ATOM 723 N N . ALA A 1 89 ? -8.547 3.940 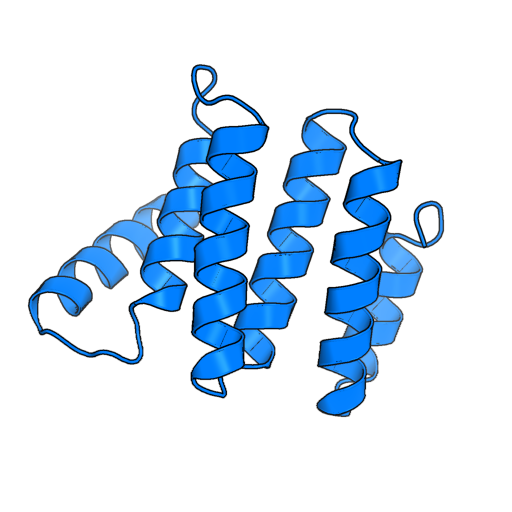2.349 1.00 95.62 89 ALA A N 1
ATOM 724 C CA . ALA A 1 89 ? -9.513 4.772 1.640 1.00 95.62 89 ALA A CA 1
ATOM 725 C C . ALA A 1 89 ? -9.253 4.760 0.124 1.00 95.62 89 ALA A C 1
ATOM 727 O O . ALA A 1 89 ? -10.172 4.554 -0.671 1.00 95.62 89 ALA A O 1
ATOM 728 N N . GLU A 1 90 ? -7.990 4.875 -0.299 1.00 97.19 90 GLU A N 1
ATOM 729 C CA . GLU A 1 90 ? -7.641 4.775 -1.719 1.00 97.19 90 GLU A CA 1
ATOM 730 C C . GLU A 1 90 ? -7.867 3.358 -2.275 1.00 97.19 90 GLU A C 1
ATOM 732 O O . GLU A 1 90 ? -8.359 3.199 -3.394 1.00 97.19 90 GLU A O 1
ATOM 737 N N . ALA A 1 91 ? -7.567 2.306 -1.503 1.00 92.44 91 ALA A N 1
ATOM 738 C CA . ALA A 1 91 ? -7.868 0.931 -1.906 1.00 92.44 91 ALA A CA 1
ATOM 739 C C . ALA A 1 91 ? -9.378 0.708 -2.107 1.00 92.44 91 ALA A C 1
ATOM 741 O O . ALA A 1 91 ? -9.772 0.054 -3.078 1.00 92.44 91 ALA A O 1
ATOM 742 N N . ILE A 1 92 ? -10.221 1.267 -1.233 1.00 93.50 92 ILE A N 1
ATOM 743 C CA . ILE A 1 92 ? -11.683 1.245 -1.364 1.00 93.50 92 ILE A CA 1
ATOM 744 C C . ILE A 1 92 ? -12.104 1.981 -2.631 1.00 93.50 92 ILE A C 1
ATOM 746 O O . ILE A 1 92 ? -12.726 1.365 -3.496 1.00 93.50 92 ILE A O 1
ATOM 750 N N . ARG A 1 93 ? -11.662 3.229 -2.817 1.00 96.00 93 ARG A N 1
ATOM 751 C CA . ARG A 1 93 ? -11.989 4.045 -3.996 1.00 96.00 93 ARG A CA 1
ATOM 752 C C . ARG A 1 93 ? -11.655 3.333 -5.313 1.00 96.00 93 ARG A C 1
ATOM 754 O O . ARG A 1 93 ? -12.426 3.369 -6.274 1.00 96.00 93 ARG A O 1
ATOM 761 N N . LEU A 1 94 ? -10.503 2.662 -5.380 1.00 92.88 94 LEU A N 1
ATOM 762 C CA . LEU A 1 94 ? -10.094 1.885 -6.556 1.00 92.88 94 LEU A CA 1
ATOM 763 C C . LEU A 1 94 ? -10.977 0.643 -6.767 1.00 92.88 94 LEU A C 1
ATOM 765 O O . LEU A 1 94 ? -11.295 0.309 -7.909 1.00 92.88 94 LEU A O 1
ATOM 769 N N . ASN A 1 95 ? -11.391 -0.040 -5.696 1.00 87.25 95 ASN A N 1
AT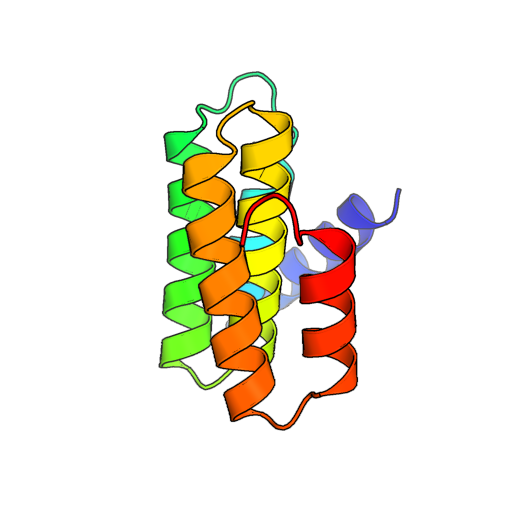OM 770 C CA . ASN A 1 95 ? -12.313 -1.176 -5.780 1.00 87.25 95 ASN A CA 1
ATOM 771 C C . ASN A 1 95 ? -13.730 -0.748 -6.192 1.00 87.25 95 ASN A C 1
ATOM 773 O O . ASN A 1 95 ? -14.345 -1.425 -7.019 1.00 87.25 95 ASN A O 1
ATOM 777 N N . GLU A 1 96 ? -14.222 0.388 -5.696 1.00 91.56 96 GLU A N 1
ATOM 778 C CA . GLU A 1 96 ? -15.490 0.991 -6.122 1.00 91.56 96 GLU A CA 1
ATOM 779 C C . GLU A 1 96 ? -15.480 1.315 -7.616 1.00 91.56 96 GLU A C 1
ATOM 781 O O . GLU A 1 96 ? -16.408 0.948 -8.336 1.00 91.56 96 GLU A O 1
ATOM 786 N N . GLN A 1 97 ? -14.392 1.919 -8.111 1.00 91.19 97 GLN A N 1
ATOM 787 C CA . GLN A 1 97 ? -14.224 2.235 -9.531 1.00 91.19 97 GLN A CA 1
ATOM 788 C C . GLN A 1 97 ? -14.305 0.984 -10.425 1.00 91.19 97 GLN A C 1
ATOM 790 O O . GLN A 1 97 ? -14.753 1.063 -11.568 1.00 91.19 97 GLN A O 1
ATOM 795 N N . MET A 1 98 ? -13.884 -0.177 -9.917 1.00 88.69 98 MET A N 1
ATOM 796 C CA . MET A 1 98 ? -13.981 -1.460 -10.620 1.00 88.69 98 MET A CA 1
ATOM 797 C C . MET A 1 98 ? -15.325 -2.182 -10.408 1.00 88.69 98 MET A C 1
ATOM 799 O O . MET A 1 98 ? -15.522 -3.259 -10.968 1.00 88.69 98 MET A O 1
ATOM 803 N N . GLY A 1 99 ? -16.236 -1.643 -9.589 1.00 87.19 99 GLY A N 1
ATOM 804 C CA . GLY A 1 99 ? -17.494 -2.299 -9.215 1.00 87.19 99 GLY A CA 1
ATOM 805 C C . GLY A 1 99 ? -17.320 -3.496 -8.272 1.00 87.19 99 GLY A C 1
ATOM 806 O O . GLY A 1 99 ? -18.214 -4.336 -8.156 1.00 87.19 99 GLY A O 1
ATOM 807 N N . ALA A 1 100 ? -16.177 -3.608 -7.591 1.00 85.62 100 ALA A N 1
ATOM 808 C CA . ALA A 1 100 ? -15.833 -4.736 -6.730 1.00 85.62 100 ALA A CA 1
ATOM 809 C C . ALA A 1 100 ? -16.451 -4.606 -5.323 1.00 85.62 100 ALA A C 1
ATOM 811 O O . ALA A 1 100 ? -15.738 -4.596 -4.322 1.00 85.62 100 ALA A O 1
ATOM 812 N N . LYS A 1 101 ? -17.787 -4.538 -5.235 1.00 85.44 101 LYS A N 1
ATOM 813 C CA . LYS A 1 101 ? -18.519 -4.264 -3.983 1.00 85.44 101 LYS A CA 1
ATOM 814 C C . LYS A 1 101 ? -18.136 -5.185 -2.817 1.00 85.44 101 LYS A C 1
ATOM 816 O O . LYS A 1 101 ? -17.821 -4.703 -1.742 1.00 85.44 101 LYS A O 1
ATOM 821 N N . ALA A 1 102 ? -18.034 -6.494 -3.051 1.00 83.12 102 ALA A N 1
ATOM 822 C CA . ALA A 1 102 ? -17.646 -7.445 -2.003 1.00 83.12 102 ALA A CA 1
ATOM 823 C C . ALA A 1 102 ? -16.250 -7.170 -1.402 1.00 83.12 102 ALA A C 1
ATOM 825 O O . ALA A 1 102 ? -15.985 -7.537 -0.261 1.00 83.12 102 ALA A O 1
ATOM 826 N N . ARG A 1 103 ? -15.338 -6.553 -2.170 1.00 76.62 103 ARG A N 1
ATOM 827 C CA . ARG A 1 103 ? -14.020 -6.136 -1.669 1.00 76.62 103 ARG A CA 1
ATOM 828 C C . ARG A 1 103 ? -14.091 -4.843 -0.867 1.00 76.62 103 ARG A C 1
ATOM 830 O O . ARG A 1 103 ? -13.344 -4.724 0.095 1.00 76.62 103 ARG A O 1
ATOM 837 N N . VAL A 1 104 ? -14.961 -3.915 -1.261 1.00 84.31 104 VAL A N 1
ATOM 838 C CA . VAL A 1 104 ? -15.228 -2.679 -0.511 1.00 84.31 104 VAL A CA 1
ATOM 839 C C . VAL A 1 104 ? -15.800 -3.024 0.858 1.00 84.31 104 VAL A C 1
ATOM 841 O O . VAL A 1 104 ? -15.155 -2.722 1.854 1.00 84.31 104 VAL A O 1
ATOM 844 N N . ASP A 1 105 ? -16.902 -3.781 0.893 1.00 84.06 105 ASP A N 1
ATOM 845 C CA . ASP A 1 105 ? -17.576 -4.176 2.136 1.00 84.06 105 ASP A CA 1
ATOM 846 C C . ASP A 1 105 ? -16.592 -4.875 3.104 1.00 84.06 105 ASP A C 1
ATOM 848 O O . ASP A 1 105 ? -16.552 -4.586 4.297 1.00 84.06 105 ASP A O 1
ATOM 852 N N . GLN A 1 106 ? -15.724 -5.751 2.578 1.00 83.44 106 GLN A N 1
ATOM 853 C CA . GLN A 1 106 ? -14.688 -6.431 3.364 1.00 83.44 106 GLN A CA 1
ATOM 854 C C . GLN A 1 106 ? -13.645 -5.469 3.959 1.00 83.44 106 GLN A C 1
ATOM 856 O O . GLN A 1 106 ? -13.176 -5.694 5.076 1.00 83.44 106 GLN A O 1
ATOM 861 N N . LEU A 1 107 ? -13.206 -4.463 3.199 1.00 79.88 107 LEU A N 1
ATOM 862 C CA . LEU A 1 107 ? -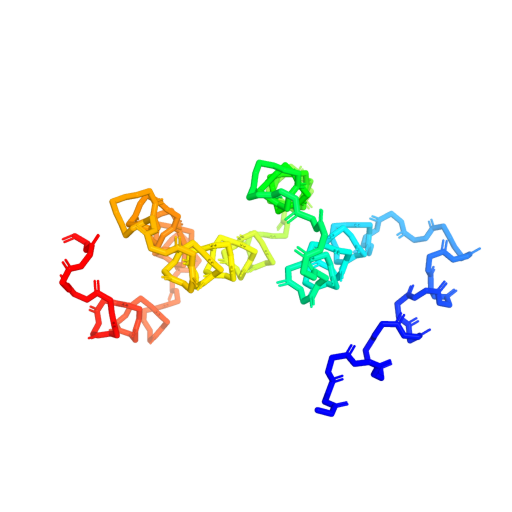12.206 -3.499 3.665 1.00 79.88 107 LEU A CA 1
ATOM 863 C C . LEU A 1 107 ? -12.800 -2.555 4.709 1.00 79.88 107 LEU A C 1
ATOM 865 O O . LEU A 1 107 ? -12.148 -2.309 5.721 1.00 79.88 107 LEU A O 1
ATOM 869 N N . GLU A 1 108 ? -14.029 -2.092 4.488 1.00 87.38 108 GLU A N 1
ATOM 870 C CA . GLU A 1 108 ? -14.767 -1.255 5.434 1.00 87.38 108 GLU A CA 1
ATOM 871 C C . GLU A 1 108 ? -15.015 -1.984 6.754 1.00 87.38 108 GLU A C 1
ATOM 873 O O . GLU A 1 108 ? -14.734 -1.434 7.813 1.00 87.38 108 GLU A O 1
ATOM 878 N N . GLU A 1 109 ? -15.449 -3.247 6.714 1.00 86.94 109 GLU A N 1
ATOM 879 C CA . GLU A 1 109 ? -15.660 -4.046 7.928 1.00 86.94 109 GLU A CA 1
ATOM 880 C C . GLU A 1 109 ? -14.348 -4.283 8.693 1.00 86.94 109 GLU A C 1
ATOM 882 O O . GLU A 1 109 ? -14.299 -4.190 9.917 1.00 86.94 109 GLU A O 1
ATOM 887 N N . LYS A 1 110 ? -13.260 -4.593 7.979 1.00 83.06 110 LYS A N 1
ATOM 888 C CA . LYS A 1 110 ? -11.974 -4.949 8.595 1.00 83.06 110 LYS A CA 1
ATOM 889 C C . LYS A 1 110 ? -11.221 -3.742 9.162 1.00 83.06 110 LYS A C 1
ATOM 891 O O . LYS A 1 110 ? -10.412 -3.915 10.076 1.00 83.06 110 LYS A O 1
ATOM 896 N N . HIS A 1 111 ? -11.426 -2.555 8.596 1.00 86.56 111 HIS A N 1
ATOM 897 C CA . HIS A 1 111 ? -10.667 -1.347 8.922 1.00 86.56 111 HIS A CA 1
ATOM 898 C C . HIS A 1 111 ? -11.560 -0.168 9.329 1.00 86.5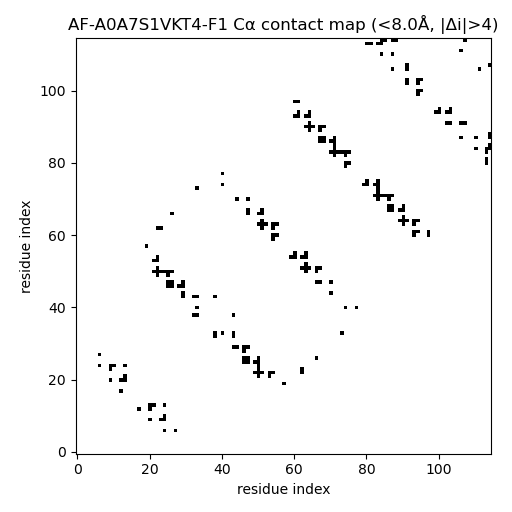6 111 HIS A C 1
ATOM 900 O O . HIS A 1 111 ? -11.106 0.970 9.271 1.00 86.56 111 HIS A O 1
ATOM 906 N N . SER A 1 112 ? -12.789 -0.430 9.788 1.00 83.94 112 SER A N 1
ATOM 907 C CA . SER A 1 112 ? -13.780 0.590 10.168 1.00 83.94 112 SER A CA 1
ATOM 908 C C . SER A 1 112 ? -13.254 1.637 11.147 1.00 83.94 112 SER A C 1
ATOM 910 O O . SER A 1 112 ? -13.617 2.799 11.056 1.00 83.94 112 SER A O 1
ATOM 912 N N . ASP A 1 113 ? -12.381 1.239 12.072 1.00 83.94 113 ASP A N 1
ATOM 913 C CA . ASP A 1 113 ? -11.833 2.132 13.101 1.00 83.94 113 ASP A CA 1
ATOM 914 C C . ASP A 1 113 ? -10.775 3.109 12.552 1.00 83.94 113 ASP A C 1
ATOM 916 O O . ASP A 1 113 ? -10.312 3.998 13.267 1.00 83.94 113 ASP A O 1
ATOM 920 N N . LEU A 1 114 ? -10.352 2.911 11.300 1.00 82.00 114 LEU A N 1
ATOM 921 C CA . LEU A 1 114 ? -9.285 3.651 10.625 1.00 82.00 114 LEU A CA 1
ATOM 922 C C . LEU A 1 114 ? -9.769 4.427 9.392 1.00 82.00 114 LEU A C 1
ATOM 924 O O . LEU A 1 114 ? -8.956 5.127 8.785 1.00 82.00 114 LEU A O 1
ATOM 928 N N . LEU A 1 115 ? -11.033 4.250 8.999 1.00 79.50 115 LEU A N 1
ATOM 929 C CA . LEU A 1 115 ? -11.656 4.827 7.805 1.00 79.50 115 LEU A CA 1
ATOM 930 C C . LEU A 1 115 ? -12.559 6.015 8.150 1.00 79.50 115 LEU A C 1
ATOM 932 O O . LEU A 1 115 ? -13.192 5.996 9.228 1.00 79.50 115 LEU A O 1
#